Protein AF-A0A8H2JH03-F1 (afdb_monomer_lite)

Foldseek 3Di:
DPPPPDPDPDDPVRQVVLVVVVVVVQVVLVVVQVPPDDDRDGDPWDKDKDWDWDQDPVRDIDIDIDIQTRSSDDPPCRSVVRVVVVVVVVVD

InterPro domains:
  IPR055637 Protein of unknown function DUF7213 [PF23850] (21-89)

Organism: NCBI:txid1226753

Secondary structure (DSSP, 8-state):
--TTS--PPPPHHHHHHHHHHHHHHHHHHHHHHTTSPSSPP-----EEEEEEEEE-TTS-EEEEEEEEEGGG---HHHHHHHHHHHHHHHT-

Sequence (92 aa):
MSDEDQLQPRTPETVAAYQALDAAVMELHRLVEARNPEPPAVATDYVLVVGAMYIDSSGDRNGVVEVFPKDGSQPAYVTTGLLDSALRMVNQ

Radius of gyration: 17.03 Å; chains: 1; bounding box: 50×32×44 Å

Structure (mmCIF, N/CA/C/O backbone):
data_AF-A0A8H2JH03-F1
#
_entry.id   AF-A0A8H2JH03-F1
#
loop_
_atom_site.group_PDB
_atom_site.id
_atom_site.type_symbol
_atom_site.label_atom_id
_atom_site.label_alt_id
_atom_site.label_comp_id
_atom_site.label_asym_id
_atom_site.label_entity_id
_atom_site.label_seq_id
_atom_site.pdbx_PDB_ins_co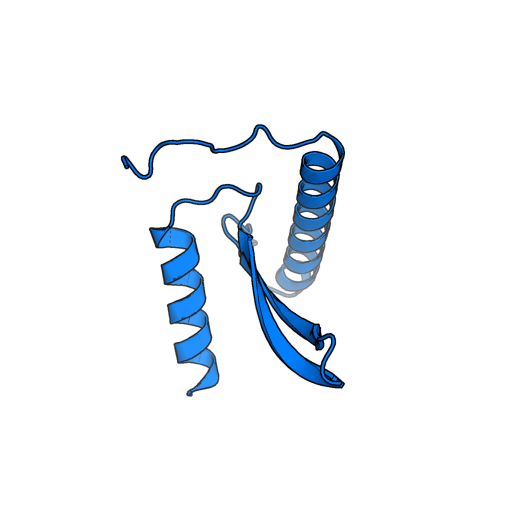de
_atom_site.Cartn_x
_atom_site.Cartn_y
_atom_site.Cartn_z
_atom_site.occupancy
_atom_site.B_iso_or_equiv
_atom_site.auth_seq_id
_atom_site.auth_comp_id
_atom_site.auth_asym_id
_atom_site.auth_atom_id
_atom_site.pdbx_PDB_model_num
ATOM 1 N N . MET A 1 1 ? 28.810 -10.019 3.362 1.00 42.44 1 MET A N 1
ATOM 2 C CA . MET A 1 1 ? 28.229 -8.688 3.108 1.00 42.44 1 MET A CA 1
ATOM 3 C C . MET A 1 1 ? 27.199 -8.489 4.189 1.00 42.44 1 MET A C 1
ATOM 5 O O . MET A 1 1 ? 26.349 -9.354 4.317 1.00 42.44 1 MET A O 1
ATOM 9 N N . SER A 1 2 ? 27.369 -7.499 5.058 1.00 43.28 2 SER A N 1
ATOM 10 C CA . SER A 1 2 ? 26.372 -7.189 6.084 1.00 43.28 2 SER A CA 1
ATOM 11 C C . SER A 1 2 ? 25.163 -6.554 5.404 1.00 43.28 2 SER A C 1
ATOM 13 O O . SER A 1 2 ? 25.322 -5.565 4.696 1.00 43.28 2 SER A O 1
ATOM 15 N N . ASP A 1 3 ? 23.976 -7.113 5.630 1.00 43.72 3 ASP A N 1
ATOM 16 C CA . ASP A 1 3 ? 22.687 -6.679 5.059 1.00 43.72 3 ASP A CA 1
ATOM 17 C C . ASP A 1 3 ? 22.228 -5.276 5.531 1.00 43.72 3 ASP A C 1
ATOM 19 O O . ASP A 1 3 ? 21.106 -4.854 5.269 1.00 43.72 3 ASP A O 1
ATOM 23 N N . GLU A 1 4 ? 23.098 -4.540 6.227 1.00 48.12 4 GLU A N 1
ATOM 24 C CA . GLU A 1 4 ? 22.887 -3.165 6.700 1.00 48.12 4 GLU A CA 1
ATOM 25 C C . GLU A 1 4 ? 23.301 -2.100 5.665 1.00 48.12 4 GLU A C 1
ATOM 27 O O . GLU A 1 4 ? 23.063 -0.909 5.869 1.00 48.12 4 GLU A O 1
ATOM 32 N N . ASP A 1 5 ? 23.903 -2.505 4.541 1.00 42.31 5 ASP A N 1
ATOM 33 C CA . ASP A 1 5 ? 24.390 -1.583 3.519 1.00 42.31 5 ASP A CA 1
ATOM 34 C C . ASP A 1 5 ? 23.298 -1.208 2.501 1.00 42.31 5 ASP A C 1
ATOM 36 O O . ASP A 1 5 ? 22.975 -1.961 1.583 1.00 42.31 5 ASP A O 1
ATOM 40 N N . GLN A 1 6 ? 22.859 0.052 2.624 1.00 42.56 6 GLN A N 1
ATOM 41 C CA . GLN A 1 6 ? 22.188 0.902 1.626 1.00 42.56 6 GLN A CA 1
ATOM 42 C C . GLN A 1 6 ? 20.657 0.986 1.681 1.00 42.56 6 GLN A C 1
ATOM 44 O O . GLN A 1 6 ? 19.965 0.821 0.675 1.00 42.56 6 GLN A O 1
ATOM 49 N N . LEU A 1 7 ? 20.120 1.439 2.819 1.00 54.53 7 LEU A N 1
ATOM 50 C CA . LEU A 1 7 ? 18.873 2.206 2.779 1.00 54.53 7 LEU A CA 1
ATOM 51 C C . LEU A 1 7 ? 19.165 3.543 2.073 1.00 54.53 7 LEU A C 1
ATOM 53 O O . LEU A 1 7 ? 19.631 4.498 2.696 1.00 54.53 7 LEU A O 1
ATOM 57 N N . GLN A 1 8 ? 18.971 3.603 0.753 1.00 59.44 8 GLN A N 1
ATOM 58 C CA . GLN A 1 8 ? 19.106 4.870 0.036 1.00 59.44 8 GLN A CA 1
ATOM 59 C C . GLN A 1 8 ? 18.118 5.890 0.628 1.00 59.44 8 GLN A C 1
ATOM 61 O O . GLN A 1 8 ? 16.960 5.544 0.887 1.00 59.44 8 GLN A O 1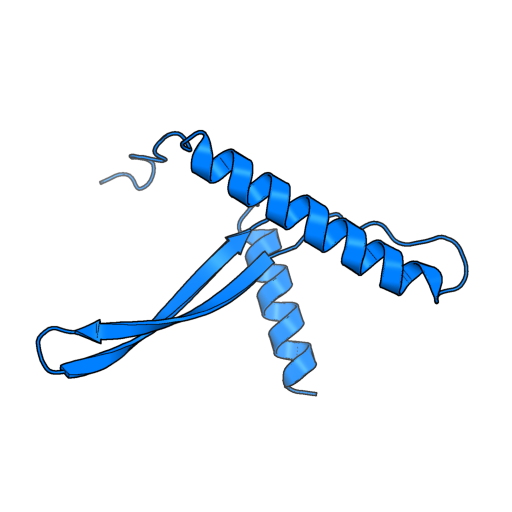
ATOM 66 N N . PRO A 1 9 ? 18.549 7.141 0.874 1.00 66.50 9 PRO A N 1
ATOM 67 C CA . PRO A 1 9 ? 17.651 8.170 1.375 1.00 66.50 9 PRO A CA 1
ATOM 68 C C . PRO A 1 9 ? 16.490 8.359 0.393 1.00 66.50 9 PRO A C 1
ATOM 70 O O . PRO A 1 9 ? 16.694 8.453 -0.817 1.00 66.50 9 PRO A O 1
ATOM 73 N N . ARG A 1 10 ? 15.261 8.402 0.921 1.00 81.12 10 ARG A N 1
ATOM 74 C CA . ARG A 1 10 ? 14.056 8.574 0.102 1.00 81.12 10 ARG A CA 1
ATOM 75 C C . ARG A 1 10 ? 14.119 9.891 -0.660 1.0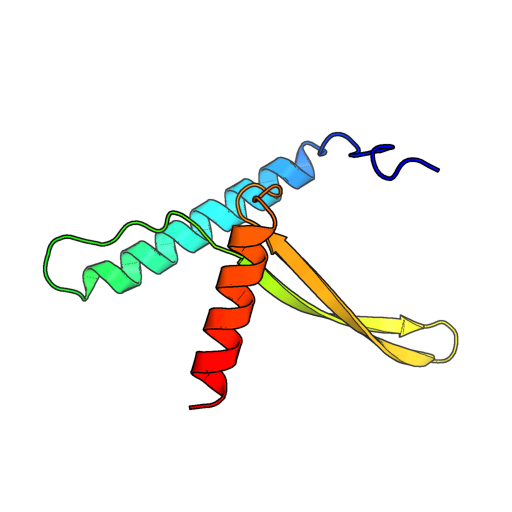0 81.12 10 ARG A C 1
ATOM 77 O O . ARG A 1 10 ? 14.431 10.931 -0.078 1.00 81.12 10 ARG A O 1
ATOM 84 N N . THR A 1 11 ? 13.775 9.848 -1.942 1.00 91.44 11 THR A N 1
ATOM 85 C CA . THR A 1 11 ? 13.679 11.065 -2.749 1.00 91.44 11 THR A CA 1
ATOM 86 C C . THR A 1 11 ? 12.458 11.895 -2.328 1.00 91.44 11 THR A C 1
ATOM 88 O O . THR A 1 11 ? 11.497 11.333 -1.783 1.00 91.44 11 THR A O 1
ATOM 91 N N . PRO A 1 12 ? 12.443 13.216 -2.587 1.00 93.06 12 PRO A N 1
ATOM 92 C CA . PRO A 1 12 ? 11.271 14.056 -2.337 1.00 93.06 12 PRO A CA 1
ATOM 93 C C . PRO A 1 12 ? 9.991 13.524 -2.998 1.00 93.06 12 PRO A C 1
ATOM 95 O O . PRO A 1 12 ? 8.922 13.565 -2.395 1.00 93.06 12 PRO A O 1
ATOM 98 N N . GLU A 1 13 ? 10.102 12.959 -4.200 1.00 93.50 13 GLU A N 1
ATOM 99 C CA . GLU A 1 13 ? 8.988 12.355 -4.936 1.00 93.50 13 GLU A CA 1
ATOM 100 C C . GLU A 1 13 ? 8.443 11.123 -4.209 1.00 93.50 13 GLU A C 1
ATOM 102 O O . GLU A 1 13 ? 7.230 10.955 -4.095 1.00 93.50 13 GLU A O 1
ATOM 107 N N . THR A 1 14 ? 9.333 10.292 -3.656 1.00 90.88 14 THR A N 1
ATOM 108 C CA . THR A 1 14 ? 8.940 9.116 -2.869 1.00 90.88 14 THR A CA 1
ATOM 109 C C . THR A 1 14 ? 8.186 9.542 -1.612 1.00 90.88 14 THR A C 1
ATOM 111 O O . THR A 1 14 ? 7.151 8.970 -1.280 1.00 90.88 14 THR A O 1
ATOM 114 N N . VAL A 1 15 ? 8.671 10.577 -0.919 1.00 92.25 15 VAL A N 1
ATOM 115 C CA . VAL A 1 15 ? 7.999 11.127 0.269 1.00 92.25 15 VAL A CA 1
ATOM 116 C C . VAL A 1 15 ? 6.608 11.661 -0.084 1.00 92.25 15 VAL A C 1
ATOM 118 O O . VAL A 1 15 ? 5.643 11.316 0.595 1.00 92.25 15 VAL A O 1
ATOM 121 N N . ALA A 1 16 ? 6.486 12.438 -1.163 1.00 94.75 16 ALA A N 1
ATOM 122 C CA . ALA A 1 16 ? 5.203 12.975 -1.614 1.00 94.75 16 ALA A CA 1
ATOM 123 C C . ALA A 1 16 ? 4.202 11.866 -1.991 1.00 94.75 16 ALA A C 1
ATOM 125 O O . ALA A 1 16 ? 3.022 11.958 -1.653 1.00 94.75 16 ALA A O 1
ATOM 126 N N . ALA A 1 17 ? 4.667 10.790 -2.635 1.00 94.88 17 ALA A N 1
ATOM 127 C CA . ALA A 1 17 ? 3.825 9.645 -2.971 1.00 94.88 17 ALA A CA 1
ATOM 128 C C . ALA A 1 17 ? 3.271 8.941 -1.718 1.00 94.88 17 ALA A C 1
ATOM 130 O O . ALA A 1 17 ? 2.075 8.656 -1.655 1.00 94.88 17 ALA A O 1
ATOM 131 N N . TYR A 1 18 ? 4.101 8.720 -0.691 1.00 93.62 18 TYR A N 1
ATOM 132 C CA . TYR A 1 18 ? 3.638 8.131 0.573 1.00 93.62 18 TYR A CA 1
ATOM 133 C C . TYR A 1 18 ? 2.663 9.039 1.330 1.00 93.62 18 TYR A C 1
ATOM 135 O O . TYR A 1 18 ? 1.701 8.539 1.904 1.00 93.62 18 TYR A O 1
ATOM 143 N N . GLN A 1 19 ? 2.852 10.360 1.291 1.00 94.31 19 GLN A N 1
ATOM 144 C CA . GLN A 1 19 ? 1.894 11.306 1.876 1.00 94.31 19 GLN A CA 1
ATOM 145 C C . GLN A 1 19 ? 0.532 11.256 1.172 1.00 94.31 19 GLN A C 1
ATOM 147 O O . GLN A 1 19 ? -0.508 11.310 1.828 1.00 94.31 19 GLN A O 1
ATOM 152 N N . ALA A 1 20 ? 0.524 11.127 -0.157 1.00 96.19 20 ALA A N 1
ATOM 153 C CA . ALA A 1 20 ? -0.711 10.978 -0.919 1.00 96.19 20 ALA A CA 1
ATOM 154 C C . ALA A 1 20 ? -1.422 9.650 -0.607 1.00 96.19 20 ALA A C 1
ATOM 156 O O . ALA A 1 20 ? -2.646 9.631 -0.468 1.00 96.19 20 ALA A O 1
ATOM 157 N N . LEU A 1 21 ? -0.665 8.556 -0.457 1.00 94.75 21 LEU A N 1
ATOM 158 C CA . LEU A 1 21 ? -1.205 7.267 -0.025 1.00 94.75 21 LEU A CA 1
ATOM 159 C C . LEU A 1 21 ? -1.829 7.363 1.374 1.00 94.75 21 LEU A C 1
ATOM 161 O O . LEU A 1 21 ? -2.953 6.905 1.566 1.00 94.75 21 LEU A O 1
ATOM 165 N N . ASP A 1 22 ? -1.142 8.002 2.322 1.00 94.50 22 ASP A N 1
ATOM 166 C CA . ASP A 1 22 ? -1.640 8.178 3.688 1.00 94.50 22 ASP A CA 1
ATOM 167 C C . ASP A 1 22 ? -2.958 8.956 3.714 1.00 94.50 22 ASP A C 1
ATOM 169 O O . ASP A 1 22 ? -3.946 8.491 4.282 1.00 94.50 22 ASP A O 1
ATOM 173 N N . ALA A 1 23 ? -3.026 10.077 2.991 1.00 95.12 23 ALA A N 1
ATOM 174 C CA . ALA A 1 23 ? -4.250 10.861 2.868 1.00 95.12 23 ALA A CA 1
ATOM 175 C C . ALA A 1 23 ? -5.420 10.041 2.294 1.00 95.12 23 ALA A C 1
ATOM 177 O O . ALA A 1 23 ? -6.547 10.141 2.784 1.00 95.12 23 ALA A O 1
ATOM 178 N N . ALA A 1 24 ? -5.160 9.203 1.285 1.00 96.00 24 ALA A N 1
ATOM 179 C CA . ALA A 1 24 ? -6.177 8.335 0.699 1.00 96.00 24 ALA A CA 1
ATOM 180 C C . ALA A 1 24 ? -6.675 7.271 1.693 1.00 96.00 24 ALA A C 1
ATOM 182 O O . ALA A 1 24 ? -7.883 7.052 1.798 1.00 96.00 24 ALA A O 1
ATOM 183 N N . VAL A 1 25 ? -5.771 6.638 2.448 1.00 94.56 25 VAL A N 1
ATOM 184 C CA . VAL A 1 25 ? -6.137 5.649 3.474 1.00 94.56 25 VAL A CA 1
ATOM 185 C C . VAL A 1 25 ? -6.972 6.292 4.579 1.00 94.56 25 VAL A C 1
ATOM 187 O O . VAL A 1 25 ? -8.006 5.737 4.955 1.00 94.56 25 VAL A O 1
ATOM 190 N N . MET A 1 26 ? -6.577 7.475 5.058 1.00 93.38 26 MET A N 1
ATOM 191 C CA . MET A 1 26 ? -7.324 8.193 6.095 1.00 93.38 26 MET A CA 1
ATOM 192 C C . MET A 1 26 ? -8.732 8.566 5.630 1.00 93.38 26 MET A C 1
ATOM 194 O O . MET A 1 26 ? -9.690 8.387 6.381 1.00 93.38 26 MET A O 1
ATOM 198 N N . GLU A 1 27 ? -8.887 9.028 4.387 1.00 94.75 27 GLU A N 1
ATOM 199 C CA . GLU A 1 27 ? -10.205 9.364 3.845 1.00 94.75 27 GLU A CA 1
ATOM 200 C C . GLU A 1 27 ? -11.094 8.125 3.682 1.00 94.75 27 GLU A C 1
ATOM 202 O O . GLU A 1 27 ? -12.263 8.145 4.073 1.00 94.75 27 GLU A O 1
ATOM 207 N N . LEU A 1 28 ? -10.548 7.019 3.166 1.00 93.62 28 LEU A N 1
ATOM 208 C CA . LEU A 1 28 ? -11.285 5.757 3.072 1.00 93.62 28 LEU A CA 1
ATOM 209 C C . LEU A 1 28 ? -11.729 5.268 4.453 1.00 93.62 28 LEU A C 1
ATOM 211 O O . LEU A 1 28 ? -12.890 4.896 4.624 1.00 93.62 28 LEU A O 1
ATOM 215 N N . HIS A 1 29 ? -10.836 5.312 5.443 1.00 90.75 29 HIS A N 1
ATOM 216 C CA . HIS A 1 29 ? -11.158 4.906 6.807 1.00 90.75 29 HIS A CA 1
ATOM 217 C C . HIS A 1 29 ? -12.251 5.794 7.412 1.00 90.75 29 HIS A C 1
ATOM 219 O O . HIS A 1 29 ? -13.239 5.285 7.934 1.00 90.75 29 HIS A O 1
ATOM 225 N N . ARG A 1 30 ? -12.150 7.118 7.242 1.00 90.62 30 ARG A N 1
ATOM 226 C CA . ARG A 1 30 ? -13.173 8.076 7.681 1.00 90.62 30 ARG A CA 1
ATOM 227 C C . ARG A 1 30 ? -14.545 7.774 7.071 1.00 90.62 30 ARG A C 1
ATOM 229 O O . ARG A 1 30 ? -15.555 7.866 7.765 1.00 90.62 30 ARG A O 1
ATOM 236 N N . LEU A 1 31 ? -14.605 7.428 5.783 1.00 91.31 31 LEU A N 1
ATOM 237 C CA . LEU A 1 31 ? -15.857 7.090 5.094 1.00 91.31 31 LEU A CA 1
ATOM 238 C C . LEU A 1 31 ? -16.483 5.778 5.590 1.00 91.31 31 LEU A C 1
ATOM 240 O O . LEU A 1 31 ? -17.712 5.660 5.582 1.00 91.31 31 LEU A O 1
ATOM 244 N N . VAL A 1 32 ? -15.661 4.810 6.002 1.00 89.00 32 VAL A N 1
ATOM 245 C CA . VAL A 1 32 ? -16.114 3.561 6.632 1.00 89.00 32 VAL A CA 1
ATOM 246 C C . VAL A 1 32 ? -16.655 3.845 8.032 1.00 89.00 32 VAL A C 1
ATOM 248 O O . VAL A 1 32 ? -17.795 3.489 8.325 1.00 89.00 32 VAL A O 1
ATOM 251 N N . GLU A 1 33 ? -15.892 4.561 8.857 1.00 87.81 33 GLU A N 1
ATOM 252 C CA . GLU A 1 33 ? -16.261 4.864 10.244 1.00 87.81 33 GLU A CA 1
ATOM 253 C C . GLU A 1 33 ? -17.470 5.793 10.356 1.00 87.81 33 GLU A C 1
ATOM 255 O O . GLU A 1 33 ? -18.270 5.649 11.273 1.00 87.81 33 GLU A O 1
ATOM 260 N N . ALA A 1 34 ? -17.702 6.669 9.373 1.00 85.00 34 ALA A N 1
ATOM 261 C CA . ALA A 1 34 ? -18.916 7.486 9.301 1.00 85.00 34 ALA A CA 1
ATOM 262 C C . ALA A 1 34 ? -20.222 6.662 9.272 1.00 85.00 34 ALA A C 1
ATOM 264 O O . ALA A 1 34 ? -21.309 7.223 9.414 1.00 85.00 34 ALA A O 1
ATOM 265 N N . ARG A 1 35 ? -20.132 5.345 9.048 1.00 81.75 35 ARG A N 1
ATOM 266 C CA . ARG A 1 35 ? -21.262 4.409 9.029 1.00 81.75 35 ARG A CA 1
ATOM 267 C C . ARG A 1 35 ? -21.349 3.53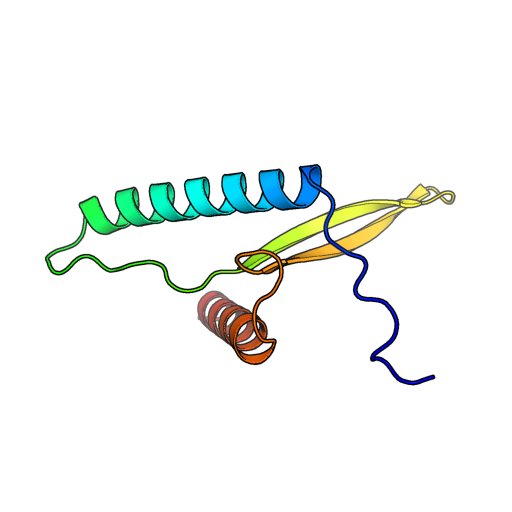4 10.290 1.00 81.75 35 ARG A C 1
ATOM 269 O O . ARG A 1 35 ? -22.293 2.753 10.382 1.00 81.75 35 ARG A O 1
ATOM 276 N N . ASN A 1 36 ? -20.412 3.660 11.235 1.00 75.94 36 ASN A N 1
ATOM 277 C CA . ASN A 1 36 ? -20.294 2.824 12.435 1.00 75.94 36 ASN A CA 1
ATOM 278 C C . ASN A 1 36 ? -20.673 3.594 13.726 1.00 75.94 36 ASN A C 1
ATOM 280 O O . ASN A 1 36 ? -20.537 4.816 13.777 1.00 75.94 36 ASN A O 1
ATOM 284 N N . PRO A 1 37 ? -21.180 2.911 14.775 1.00 62.44 37 PRO A N 1
ATOM 285 C CA . PRO A 1 37 ? -21.450 3.523 16.080 1.00 62.44 37 PRO A CA 1
ATOM 286 C C . PRO A 1 37 ? -20.163 3.787 16.896 1.00 62.44 37 PRO A C 1
ATOM 288 O O . PRO A 1 37 ? -19.218 3.011 16.833 1.00 62.44 37 PRO A O 1
ATOM 291 N N . GLU A 1 38 ? -20.165 4.872 17.681 1.00 81.12 38 GLU A N 1
ATOM 292 C CA . GLU A 1 38 ? -19.041 5.430 18.467 1.00 81.12 38 GLU A CA 1
ATOM 293 C C . GLU A 1 38 ? -18.389 4.471 19.497 1.00 81.12 38 GLU A C 1
ATOM 295 O O . GLU A 1 38 ? -19.105 3.698 20.147 1.00 81.12 38 GLU A O 1
ATOM 300 N N . PRO A 1 39 ? -17.065 4.596 19.762 1.00 72.44 39 PRO A N 1
ATOM 301 C CA . PRO A 1 39 ? -16.138 5.595 19.211 1.00 72.44 39 PRO A CA 1
ATOM 302 C C . PRO A 1 39 ? -15.565 5.215 17.834 1.00 72.44 39 PRO A C 1
ATOM 304 O O . PRO A 1 39 ? -15.360 4.027 17.582 1.00 72.44 39 PRO A O 1
ATOM 307 N N . PRO A 1 40 ? -15.259 6.195 16.961 1.00 76.12 40 PRO A N 1
ATOM 308 C CA . PRO A 1 40 ? -14.673 5.927 15.656 1.00 76.12 40 PRO A CA 1
ATOM 309 C C . PRO A 1 40 ? -13.269 5.343 15.812 1.00 76.12 40 PRO A C 1
ATOM 311 O O . PRO A 1 40 ? -12.450 5.839 16.595 1.00 76.12 40 PRO A O 1
ATOM 314 N N . ALA A 1 41 ? -12.983 4.301 15.041 1.00 84.88 41 ALA A N 1
ATOM 315 C CA . ALA A 1 41 ? -11.637 3.774 14.924 1.00 84.88 41 ALA A CA 1
ATOM 316 C C . ALA A 1 41 ? -10.710 4.780 14.215 1.00 84.88 41 ALA A C 1
ATOM 318 O O . ALA A 1 41 ? -11.140 5.672 13.480 1.00 84.88 41 ALA A O 1
ATOM 319 N N . VAL A 1 42 ? -9.407 4.630 14.458 1.00 85.00 42 VAL A N 1
ATOM 320 C CA . VAL A 1 42 ? -8.354 5.372 13.760 1.00 85.00 42 VAL A CA 1
ATOM 321 C C . VAL A 1 42 ? -7.422 4.358 13.113 1.00 85.00 42 VAL A C 1
ATOM 323 O O . VAL A 1 42 ? -6.936 3.446 13.782 1.00 85.00 42 VAL A O 1
ATOM 326 N N . ALA A 1 43 ? -7.140 4.530 11.823 1.00 87.25 43 ALA A N 1
ATOM 327 C CA . ALA A 1 43 ? -6.162 3.715 11.121 1.00 87.25 43 ALA A CA 1
ATOM 328 C C . ALA A 1 43 ? -4.747 4.057 11.618 1.00 87.25 43 ALA A C 1
ATOM 330 O O . ALA A 1 43 ? -4.233 5.141 11.349 1.00 87.25 43 ALA A O 1
ATOM 331 N N . THR A 1 44 ? -4.112 3.141 12.352 1.00 86.50 44 THR A N 1
ATOM 332 C CA . THR A 1 44 ? -2.734 3.320 12.847 1.00 86.50 44 THR A CA 1
ATOM 333 C C . THR A 1 44 ? -1.698 2.718 11.907 1.00 86.50 44 THR A C 1
ATOM 335 O O . THR A 1 44 ? -0.618 3.281 11.734 1.00 86.50 44 THR A O 1
ATOM 338 N N . ASP A 1 45 ? -2.049 1.605 11.263 1.00 87.44 45 ASP A N 1
ATOM 339 C CA . ASP A 1 45 ? -1.143 0.760 10.497 1.00 87.44 45 ASP A CA 1
ATOM 340 C C . ASP A 1 45 ? -1.826 0.241 9.235 1.00 87.44 45 ASP A C 1
ATOM 342 O O . ASP A 1 45 ? -2.975 -0.200 9.269 1.00 87.44 45 ASP A O 1
ATOM 346 N N . TYR A 1 46 ? -1.105 0.270 8.115 1.00 89.38 46 TYR A N 1
ATOM 347 C CA . TYR A 1 46 ? -1.567 -0.296 6.852 1.00 89.38 46 TYR A CA 1
ATOM 348 C C . TYR A 1 46 ? -0.392 -0.680 5.953 1.00 89.38 46 TYR A C 1
ATOM 350 O O . TYR A 1 46 ? 0.727 -0.178 6.088 1.00 89.38 46 TYR A O 1
ATOM 358 N N . VAL A 1 47 ? -0.689 -1.551 4.993 1.00 89.19 47 VAL A N 1
ATOM 359 C CA . VAL A 1 47 ? 0.197 -1.914 3.892 1.00 89.19 47 VAL A CA 1
ATOM 360 C C . VAL A 1 47 ? -0.623 -1.992 2.609 1.00 89.19 47 VAL A C 1
ATOM 362 O O . VAL A 1 47 ? -1.700 -2.588 2.593 1.00 89.19 47 VAL A O 1
ATOM 365 N N . LEU A 1 48 ? -0.121 -1.390 1.532 1.00 89.25 48 LEU A N 1
ATOM 366 C CA . LEU A 1 48 ? -0.649 -1.606 0.189 1.00 89.25 48 LEU A CA 1
ATOM 367 C C . LEU A 1 48 ? 0.182 -2.698 -0.492 1.00 89.25 48 LEU A C 1
ATOM 369 O O . LEU A 1 48 ? 1.403 -2.584 -0.589 1.00 89.25 48 LEU A O 1
ATOM 373 N N . VAL A 1 49 ? -0.487 -3.745 -0.971 1.00 86.62 49 VAL A N 1
ATOM 374 C CA . VAL A 1 49 ? 0.127 -4.832 -1.743 1.00 86.62 49 VAL A CA 1
ATOM 375 C C . VAL A 1 49 ? -0.397 -4.757 -3.168 1.00 86.62 49 VAL A C 1
ATOM 377 O O . VAL A 1 49 ? -1.606 -4.829 -3.390 1.00 86.62 49 VAL A O 1
ATOM 380 N N . VAL A 1 50 ? 0.507 -4.610 -4.132 1.00 87.50 50 VAL A N 1
ATOM 381 C CA . VAL A 1 50 ? 0.167 -4.489 -5.551 1.00 87.50 50 VAL A CA 1
ATOM 382 C C . VAL A 1 50 ? 0.740 -5.678 -6.304 1.00 87.50 50 VAL A C 1
ATOM 384 O O . VAL A 1 50 ? 1.947 -5.910 -6.301 1.00 87.50 50 VAL A O 1
ATOM 387 N N . GLY A 1 51 ? -0.132 -6.430 -6.973 1.00 86.19 51 GLY A N 1
ATOM 388 C CA . GLY A 1 51 ? 0.293 -7.345 -8.024 1.00 86.19 51 GLY A CA 1
ATOM 389 C C . GLY A 1 51 ? 0.605 -6.541 -9.280 1.00 86.19 51 GLY A C 1
ATOM 390 O O . GLY A 1 51 ? -0.288 -5.912 -9.845 1.00 86.19 51 GLY A O 1
ATOM 391 N N . ALA A 1 52 ? 1.859 -6.559 -9.711 1.00 87.50 52 ALA A N 1
ATOM 392 C CA . ALA A 1 52 ? 2.312 -5.925 -10.937 1.00 87.50 52 ALA A CA 1
ATOM 393 C C . ALA A 1 52 ? 2.830 -6.980 -11.921 1.00 87.50 52 ALA A C 1
ATOM 395 O O . ALA A 1 52 ? 3.066 -8.142 -11.583 1.00 87.50 52 ALA A O 1
ATOM 396 N N . MET A 1 53 ? 2.955 -6.590 -13.183 1.00 93.12 53 MET A N 1
ATOM 397 C CA . MET A 1 53 ? 3.412 -7.473 -14.246 1.00 93.12 53 MET A CA 1
ATOM 398 C C . MET A 1 53 ? 4.247 -6.671 -15.228 1.00 93.12 53 MET A C 1
ATOM 400 O O . MET A 1 53 ? 3.859 -5.568 -15.610 1.00 93.12 53 MET A O 1
ATOM 404 N N . TYR A 1 54 ? 5.357 -7.245 -15.669 1.00 90.69 54 TYR A N 1
ATOM 405 C CA . TYR A 1 54 ? 6.125 -6.725 -16.791 1.00 90.69 54 TYR A CA 1
ATOM 406 C C . TYR A 1 54 ? 6.268 -7.796 -17.869 1.00 90.69 54 TYR A C 1
ATOM 408 O O . TYR A 1 54 ? 6.166 -8.994 -17.603 1.00 90.69 54 TYR A O 1
ATOM 416 N N . ILE A 1 55 ? 6.459 -7.346 -19.105 1.00 95.31 55 ILE A N 1
ATOM 417 C CA . ILE A 1 55 ? 6.806 -8.211 -20.231 1.00 95.31 55 ILE A CA 1
ATOM 418 C C . ILE A 1 55 ? 8.317 -8.105 -20.404 1.00 95.31 55 ILE A C 1
ATOM 420 O O . ILE A 1 55 ? 8.837 -6.991 -20.490 1.00 95.31 55 ILE A O 1
ATOM 424 N N . ASP A 1 56 ? 9.023 -9.232 -20.394 1.00 92.81 56 ASP A N 1
ATOM 425 C CA . ASP A 1 56 ? 10.474 -9.230 -20.582 1.00 92.81 56 ASP A CA 1
ATOM 426 C C . ASP A 1 56 ? 10.877 -9.167 -22.064 1.00 92.81 56 ASP A C 1
ATOM 428 O O . ASP A 1 56 ? 10.046 -9.117 -22.974 1.00 92.81 56 ASP A O 1
ATOM 432 N N . SER A 1 57 ? 12.186 -9.157 -22.323 1.00 93.81 57 SER A N 1
ATOM 433 C CA . SER A 1 57 ? 12.729 -9.108 -23.683 1.00 93.81 57 SER A CA 1
ATOM 434 C C . SER A 1 57 ? 12.427 -10.352 -24.524 1.00 93.81 57 SER A C 1
ATOM 436 O O . SER A 1 57 ? 12.603 -10.305 -25.740 1.00 93.81 57 SER A O 1
ATOM 438 N N . SER A 1 58 ? 11.997 -11.450 -23.902 1.00 94.06 58 SER A N 1
ATOM 439 C CA . SER A 1 58 ? 11.582 -12.685 -24.573 1.00 94.06 58 SER A CA 1
ATOM 440 C C . SER A 1 58 ? 10.084 -12.688 -24.897 1.00 94.06 58 SER A C 1
ATOM 442 O O . SER A 1 58 ? 9.616 -13.563 -25.622 1.00 94.06 58 SER A O 1
ATOM 444 N N . GLY A 1 59 ? 9.335 -11.690 -24.414 1.00 93.31 59 GLY A N 1
ATOM 445 C CA . GLY A 1 59 ? 7.884 -11.602 -24.562 1.00 93.31 59 GLY A CA 1
ATOM 446 C C . GLY A 1 59 ? 7.110 -12.335 -23.464 1.00 93.31 59 GLY A C 1
ATOM 447 O O . GLY A 1 59 ? 5.878 -12.397 -23.538 1.00 93.31 59 GLY A O 1
ATOM 448 N N . ASP A 1 60 ? 7.796 -12.850 -22.442 1.00 93.38 60 ASP A N 1
ATOM 449 C CA . ASP A 1 60 ? 7.163 -13.561 -21.340 1.00 93.38 60 ASP A CA 1
ATOM 450 C C . ASP A 1 60 ? 6.581 -12.577 -20.322 1.00 93.38 60 ASP A C 1
ATOM 452 O O . ASP A 1 60 ? 7.134 -11.509 -20.042 1.00 93.38 60 ASP A O 1
ATOM 456 N N . ARG A 1 61 ? 5.420 -12.938 -19.765 1.00 93.50 61 ARG A N 1
ATOM 457 C CA . ARG A 1 61 ? 4.761 -12.174 -18.701 1.00 93.50 61 ARG A CA 1
ATOM 458 C C . ARG A 1 61 ? 5.313 -12.604 -17.353 1.00 93.50 61 ARG A C 1
ATOM 460 O O . ARG A 1 61 ? 5.052 -13.718 -16.905 1.00 93.50 61 ARG A O 1
ATOM 467 N N . ASN A 1 62 ? 5.983 -11.682 -16.680 1.00 89.81 62 ASN A N 1
ATOM 468 C CA . ASN A 1 62 ? 6.561 -11.898 -15.366 1.00 89.81 62 ASN A CA 1
ATOM 469 C C . ASN A 1 62 ? 5.764 -11.118 -14.322 1.00 89.81 62 ASN A C 1
ATOM 471 O O . ASN A 1 62 ? 5.697 -9.888 -14.356 1.00 89.81 62 ASN A O 1
ATOM 475 N N . GLY A 1 63 ? 5.123 -11.850 -13.412 1.00 86.31 63 GLY A N 1
ATOM 476 C CA . GLY A 1 63 ? 4.426 -11.268 -12.270 1.00 86.31 63 GLY A CA 1
ATOM 477 C C . GLY A 1 63 ? 5.409 -10.879 -11.170 1.00 86.31 63 GLY A C 1
ATOM 478 O O . GLY A 1 63 ? 6.341 -11.624 -10.874 1.00 86.31 63 GLY A O 1
ATOM 479 N N . VAL A 1 64 ? 5.177 -9.732 -10.545 1.00 83.06 64 VAL A N 1
ATOM 480 C CA . VAL A 1 64 ? 5.891 -9.271 -9.351 1.00 83.06 64 VAL A CA 1
ATOM 481 C C . VAL A 1 64 ? 4.897 -8.741 -8.329 1.00 83.06 64 VAL A C 1
ATOM 483 O O . VAL A 1 64 ? 3.767 -8.385 -8.661 1.00 83.06 64 VAL A O 1
ATOM 486 N N . VAL A 1 65 ? 5.317 -8.710 -7.070 1.00 82.75 65 VAL A N 1
ATOM 487 C CA . VAL A 1 65 ? 4.539 -8.123 -5.982 1.00 82.75 65 VAL A CA 1
ATOM 488 C C . VAL A 1 65 ? 5.326 -6.956 -5.419 1.00 82.75 65 VAL A C 1
ATOM 490 O O . VAL A 1 65 ? 6.490 -7.108 -5.055 1.00 82.75 65 VAL A O 1
ATOM 493 N N . GLU A 1 66 ? 4.671 -5.806 -5.334 1.00 85.31 66 GLU A N 1
ATOM 494 C CA . GLU A 1 66 ? 5.200 -4.609 -4.695 1.00 85.31 66 GLU A CA 1
ATOM 495 C C . GLU A 1 66 ? 4.473 -4.380 -3.371 1.00 85.31 66 GLU A C 1
ATOM 497 O O . GLU A 1 66 ? 3.253 -4.549 -3.270 1.00 85.31 66 GLU A O 1
ATOM 502 N N . VAL A 1 67 ? 5.234 -4.023 -2.338 1.00 84.81 67 VAL A N 1
ATOM 503 C CA . VAL A 1 67 ? 4.724 -3.820 -0.981 1.00 84.81 67 VAL A CA 1
ATOM 504 C C . VAL A 1 67 ? 5.078 -2.411 -0.534 1.00 84.81 67 VAL A C 1
ATOM 506 O O . VAL A 1 67 ? 6.251 -2.049 -0.474 1.00 84.81 67 VAL A O 1
ATOM 509 N N . PHE A 1 68 ? 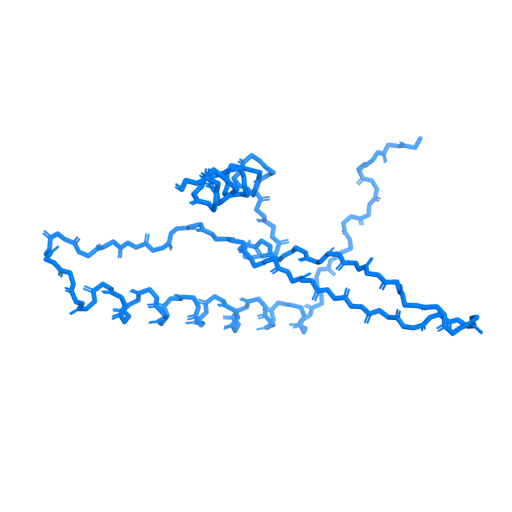4.056 -1.635 -0.184 1.00 89.19 68 PHE A N 1
ATOM 510 C CA . PHE A 1 68 ? 4.178 -0.248 0.252 1.00 89.19 68 PHE A CA 1
ATOM 511 C C . PHE A 1 68 ? 3.654 -0.122 1.688 1.00 89.19 68 PHE A C 1
ATOM 513 O O . PHE A 1 68 ? 2.444 0.013 1.900 1.00 89.19 68 PHE A O 1
ATOM 520 N N . PRO A 1 69 ? 4.535 -0.226 2.696 1.00 90.06 69 PRO A N 1
ATOM 521 C CA . PRO A 1 69 ? 4.145 -0.050 4.088 1.00 90.06 69 PRO A CA 1
ATOM 522 C C . PRO A 1 69 ? 3.837 1.419 4.399 1.00 90.06 69 PRO A C 1
ATOM 524 O O . PRO A 1 69 ? 4.345 2.321 3.726 1.00 90.06 69 PRO A O 1
ATOM 527 N N . LYS A 1 70 ? 3.067 1.673 5.463 1.00 89.12 70 LYS A N 1
ATOM 528 C CA . LYS A 1 70 ? 2.854 3.032 5.981 1.00 89.12 70 LYS A CA 1
ATOM 529 C C . LYS A 1 70 ? 4.183 3.783 6.140 1.00 89.12 70 LYS A C 1
ATOM 531 O O . LYS A 1 70 ? 5.180 3.228 6.605 1.00 89.12 70 LYS A O 1
ATOM 536 N N . ASP A 1 71 ? 4.190 5.045 5.707 1.00 84.81 71 ASP A N 1
ATOM 537 C CA . ASP A 1 71 ? 5.358 5.933 5.708 1.00 84.81 71 ASP A CA 1
ATOM 538 C C . ASP A 1 71 ? 6.597 5.367 4.995 1.00 84.81 71 ASP A C 1
ATOM 540 O O . ASP A 1 71 ? 7.705 5.858 5.210 1.00 84.81 71 ASP A O 1
ATOM 544 N N . GLY A 1 72 ? 6.451 4.340 4.154 1.00 83.00 72 GLY A N 1
ATOM 545 C CA . GLY A 1 72 ? 7.546 3.670 3.448 1.00 83.00 72 GLY A CA 1
ATOM 546 C C . GLY A 1 72 ? 8.564 2.974 4.345 1.00 83.00 72 GLY A C 1
ATOM 547 O O . GLY A 1 72 ? 9.599 2.529 3.857 1.00 83.00 72 GLY A O 1
ATOM 548 N N . SER A 1 73 ? 8.297 2.894 5.645 1.00 76.81 73 SER A N 1
ATOM 549 C CA . SER A 1 73 ? 9.149 2.240 6.627 1.00 76.81 73 SER A CA 1
ATOM 550 C C . SER A 1 73 ? 8.281 1.846 7.811 1.00 76.81 73 SER A C 1
ATOM 552 O O . SER A 1 73 ? 8.049 2.633 8.728 1.00 76.81 73 SER A O 1
ATOM 554 N N . GLN A 1 74 ? 7.770 0.621 7.766 1.00 79.12 74 GLN A N 1
ATOM 555 C CA . GLN A 1 74 ? 7.027 0.025 8.867 1.00 79.12 74 GLN A CA 1
ATOM 556 C C . GLN A 1 74 ? 7.817 -1.177 9.393 1.00 79.12 74 GLN A C 1
ATOM 558 O O . GLN A 1 74 ? 8.397 -1.917 8.589 1.00 79.12 74 GLN A O 1
ATOM 563 N N . PRO A 1 75 ? 7.865 -1.402 10.721 1.00 78.19 75 PRO A N 1
ATOM 564 C CA . PRO A 1 75 ? 8.524 -2.575 11.272 1.00 78.19 75 PRO A CA 1
ATOM 565 C C . PRO A 1 75 ? 7.977 -3.867 10.658 1.00 78.19 75 PRO A C 1
ATOM 567 O O . PRO A 1 75 ? 6.764 -4.060 10.577 1.00 78.19 75 PRO A O 1
ATOM 570 N N . ALA A 1 76 ? 8.877 -4.778 10.280 1.00 73.38 76 ALA A N 1
ATOM 571 C CA . ALA A 1 76 ? 8.532 -5.990 9.535 1.00 73.38 76 ALA A CA 1
ATOM 572 C C . ALA A 1 76 ? 7.440 -6.845 10.204 1.00 73.38 76 ALA A C 1
ATOM 574 O O . ALA A 1 76 ? 6.647 -7.473 9.505 1.00 73.38 76 ALA A O 1
ATOM 575 N N . TYR A 1 77 ? 7.359 -6.857 11.540 1.00 73.75 77 TYR A N 1
ATOM 576 C CA . TYR A 1 77 ? 6.332 -7.610 12.267 1.00 73.75 77 TYR A CA 1
ATOM 577 C C . TYR A 1 77 ? 4.915 -7.056 12.057 1.00 73.75 77 TYR A C 1
ATOM 579 O O . TYR A 1 77 ? 3.964 -7.834 12.066 1.00 73.75 77 TYR A O 1
ATOM 587 N N . VAL A 1 78 ? 4.761 -5.747 11.824 1.00 80.25 78 VAL A N 1
ATOM 588 C CA . VAL A 1 78 ? 3.455 -5.146 11.525 1.00 80.25 78 VAL A CA 1
ATOM 589 C C . VAL A 1 78 ? 3.049 -5.493 10.097 1.00 80.25 78 VAL A C 1
ATOM 591 O O . VAL A 1 78 ? 1.968 -6.037 9.887 1.00 80.25 78 VAL A O 1
ATOM 594 N N . THR A 1 79 ? 3.946 -5.287 9.128 1.00 81.31 79 THR A N 1
ATOM 595 C CA . THR A 1 79 ? 3.707 -5.626 7.716 1.00 81.31 79 THR A CA 1
ATOM 596 C C . THR A 1 79 ? 3.366 -7.108 7.543 1.00 81.31 79 THR A C 1
ATOM 598 O O . THR A 1 79 ? 2.391 -7.459 6.880 1.00 81.31 79 THR A O 1
ATOM 601 N N . THR A 1 80 ? 4.141 -7.990 8.184 1.00 78.50 80 THR A N 1
ATOM 602 C CA . THR A 1 80 ? 3.924 -9.445 8.132 1.00 78.50 80 THR A CA 1
ATOM 603 C C . THR A 1 80 ? 2.620 -9.835 8.827 1.00 78.50 80 THR A C 1
ATOM 605 O O . THR A 1 80 ? 1.872 -10.657 8.301 1.00 78.50 80 THR A O 1
ATOM 608 N N . GLY A 1 81 ? 2.315 -9.226 9.978 1.00 80.44 81 GLY A N 1
ATOM 609 C CA . GLY A 1 81 ? 1.076 -9.482 10.714 1.00 80.44 81 GLY A CA 1
ATOM 610 C C . GLY A 1 81 ? -0.178 -9.071 9.940 1.00 80.44 81 GLY A C 1
ATOM 611 O O . GLY A 1 81 ? -1.159 -9.817 9.927 1.00 80.44 81 GLY A O 1
ATOM 612 N N . LEU A 1 82 ? -0.141 -7.929 9.246 1.00 80.38 82 LEU A N 1
ATOM 613 C CA . LEU A 1 82 ? -1.232 -7.478 8.376 1.00 80.38 82 LEU A CA 1
ATOM 614 C C . LEU A 1 82 ? -1.461 -8.448 7.212 1.00 80.38 82 LEU A C 1
ATOM 616 O O . LEU A 1 82 ? -2.603 -8.817 6.936 1.00 80.38 82 LEU A O 1
ATOM 620 N N . LEU A 1 83 ? -0.386 -8.903 6.561 1.00 81.19 83 LEU A N 1
ATOM 621 C CA . LEU A 1 83 ? -0.484 -9.831 5.436 1.00 81.19 83 LEU A CA 1
ATOM 622 C C . LEU A 1 83 ? -1.027 -11.207 5.859 1.00 81.19 83 LEU A C 1
ATOM 624 O O . LEU A 1 83 ? -1.936 -11.726 5.212 1.00 81.19 83 LEU A O 1
ATOM 628 N N . ASP A 1 84 ? -0.520 -11.782 6.955 1.00 85.25 84 ASP A N 1
ATOM 629 C CA . ASP A 1 84 ? -1.023 -13.054 7.502 1.00 85.25 84 ASP A CA 1
ATOM 630 C C . ASP A 1 84 ? -2.505 -12.948 7.895 1.00 85.25 84 ASP A C 1
ATOM 632 O O . ASP A 1 84 ? -3.306 -13.826 7.570 1.00 85.25 84 ASP A O 1
ATOM 636 N N . SER A 1 85 ? -2.900 -11.833 8.520 1.00 79.94 85 SER A N 1
ATOM 637 C CA . SER A 1 85 ? -4.299 -11.580 8.881 1.00 79.94 85 SER A CA 1
ATOM 638 C C . SER A 1 85 ? -5.204 -11.542 7.647 1.00 79.94 85 SER A C 1
ATOM 640 O O . SER A 1 85 ? -6.231 -12.220 7.620 1.00 79.94 85 SER A O 1
ATOM 642 N N . ALA A 1 86 ? -4.799 -10.820 6.597 1.00 75.25 86 ALA A N 1
ATOM 643 C CA . ALA A 1 86 ? -5.553 -10.743 5.349 1.00 75.25 86 ALA A CA 1
ATOM 644 C C . ALA A 1 86 ? -5.700 -12.118 4.674 1.00 75.25 86 ALA A C 1
ATOM 646 O O . ALA A 1 86 ? -6.796 -12.489 4.253 1.00 75.25 86 ALA A O 1
ATOM 647 N N . LEU A 1 87 ? -4.626 -12.915 4.627 1.00 80.12 87 LEU A N 1
ATOM 648 C CA . LEU A 1 87 ? -4.658 -14.266 4.057 1.00 80.12 87 LEU A CA 1
ATOM 649 C C . LEU A 1 87 ? -5.623 -15.192 4.802 1.00 80.12 87 LEU A C 1
ATOM 651 O O . LEU A 1 87 ? -6.301 -16.006 4.174 1.00 80.12 87 LEU A O 1
ATOM 655 N N . ARG A 1 88 ? -5.723 -15.077 6.128 1.00 80.94 88 ARG A N 1
ATOM 656 C CA . ARG A 1 88 ? -6.691 -15.865 6.905 1.00 80.94 88 ARG A CA 1
ATOM 657 C C . ARG A 1 88 ? -8.132 -15.457 6.629 1.00 80.94 88 ARG A C 1
ATOM 659 O O . ARG A 1 88 ? -8.987 -16.329 6.616 1.00 80.94 88 ARG A O 1
ATOM 666 N N . MET A 1 89 ? -8.396 -14.173 6.389 1.00 72.50 89 MET A N 1
ATOM 667 C CA . MET A 1 89 ? -9.745 -13.676 6.089 1.00 72.50 89 MET A CA 1
ATOM 668 C C . MET A 1 89 ? -10.248 -14.105 4.705 1.00 72.50 89 MET A C 1
ATOM 670 O O . MET A 1 89 ? -11.439 -14.331 4.544 1.00 72.50 89 MET A O 1
ATOM 674 N N . VAL A 1 90 ? -9.362 -14.229 3.711 1.00 66.81 90 VAL A N 1
ATOM 675 C CA . VAL A 1 90 ? -9.730 -14.653 2.343 1.00 66.81 90 VAL A CA 1
ATOM 676 C C . VAL A 1 90 ? -9.974 -16.165 2.240 1.00 66.81 90 VAL A C 1
ATOM 678 O O . VAL A 1 90 ? -10.683 -16.613 1.346 1.00 66.81 90 VAL A O 1
ATOM 681 N N . ASN A 1 91 ? -9.399 -16.958 3.147 1.00 59.97 91 ASN A N 1
ATOM 682 C CA . ASN A 1 91 ? -9.556 -18.417 3.183 1.00 59.97 91 ASN A CA 1
ATOM 683 C C . ASN A 1 91 ? -10.678 -18.894 4.134 1.00 59.97 91 ASN A C 1
ATOM 685 O O . ASN A 1 91 ? -10.693 -20.069 4.509 1.00 59.97 91 ASN A O 1
ATOM 689 N N . GLN A 1 92 ? -11.582 -17.997 4.542 1.00 48.66 92 G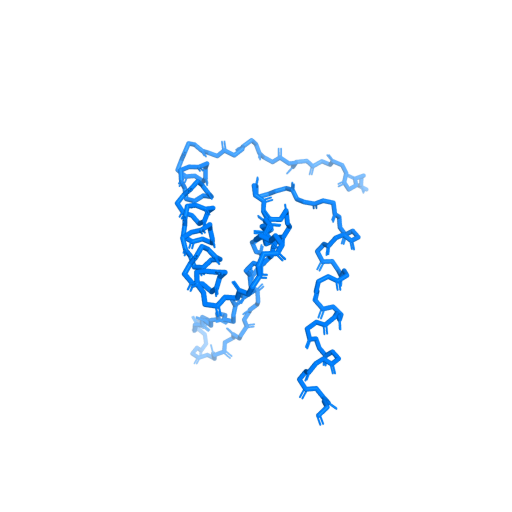LN A N 1
ATOM 690 C CA . GLN A 1 92 ? -12.802 -18.286 5.312 1.00 48.66 92 GLN A CA 1
ATOM 691 C C . GLN A 1 92 ? -14.034 -18.197 4.412 1.00 48.66 92 GLN A C 1
ATOM 693 O O . GLN A 1 92 ? -14.950 -19.024 4.621 1.00 48.66 92 GLN A O 1
#

pLDDT: mean 82.04, std 13.91, range [42.31, 96.19]